Protein AF-A0A3D2RST9-F1 (afdb_monomer)

Structure (mmCIF, N/CA/C/O backbone):
data_AF-A0A3D2RST9-F1
#
_entry.id   AF-A0A3D2RST9-F1
#
loop_
_atom_site.group_PDB
_atom_site.id
_atom_site.type_symbol
_atom_site.label_atom_id
_atom_site.label_alt_id
_atom_site.label_comp_id
_atom_site.label_asym_id
_atom_site.label_entity_id
_atom_site.label_seq_id
_atom_site.pdbx_PDB_ins_code
_atom_site.Cartn_x
_atom_site.Cartn_y
_atom_site.Cartn_z
_atom_site.occupancy
_atom_site.B_iso_or_equiv
_atom_site.auth_seq_id
_atom_site.auth_comp_id
_atom_site.auth_asym_id
_atom_site.auth_atom_id
_atom_site.pdbx_PDB_model_num
ATOM 1 N N . MET A 1 1 ? -31.740 -13.814 23.045 1.00 45.69 1 MET A N 1
ATOM 2 C CA . MET A 1 1 ? -30.991 -13.992 21.781 1.00 45.69 1 MET A CA 1
ATOM 3 C C . MET A 1 1 ? -29.777 -13.081 21.842 1.00 45.69 1 MET A C 1
ATOM 5 O O . MET A 1 1 ? -29.949 -11.914 22.160 1.00 45.69 1 MET A O 1
ATOM 9 N N . LEU A 1 2 ? -28.568 -13.607 21.641 1.00 46.59 2 LEU A N 1
ATOM 10 C CA . LEU A 1 2 ? -27.338 -12.812 21.670 1.00 46.59 2 LEU A CA 1
ATOM 11 C C . LEU A 1 2 ? -27.198 -12.114 20.307 1.00 46.59 2 LEU A C 1
ATOM 13 O O . LEU A 1 2 ? -26.938 -12.774 19.304 1.00 46.59 2 LEU A O 1
ATOM 17 N N . GLN A 1 3 ? -27.454 -10.808 20.240 1.00 49.44 3 GLN A N 1
ATOM 18 C CA . GLN A 1 3 ? -27.312 -10.048 18.999 1.00 49.44 3 GLN A CA 1
ATOM 19 C C . GLN A 1 3 ? -25.817 -9.795 18.770 1.00 49.44 3 GLN A C 1
ATOM 21 O O . GLN A 1 3 ? -25.178 -9.037 19.496 1.00 49.44 3 GLN A O 1
ATOM 26 N N . LYS A 1 4 ? -25.227 -10.493 17.798 1.00 46.84 4 LYS A N 1
ATOM 27 C CA . LYS A 1 4 ? -23.842 -10.272 17.379 1.00 46.84 4 LYS A CA 1
ATOM 28 C C . LYS A 1 4 ? -23.818 -8.970 16.575 1.00 46.84 4 LYS A C 1
ATOM 30 O O . LYS A 1 4 ? -24.339 -8.940 15.465 1.00 46.84 4 LYS A O 1
ATOM 35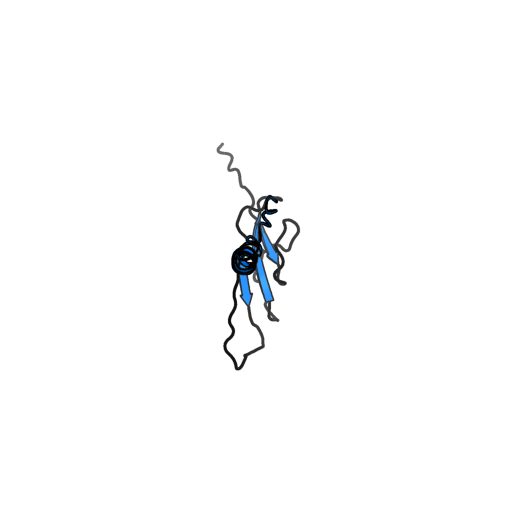 N N . SER A 1 5 ? -23.261 -7.897 17.136 1.00 51.75 5 SER A N 1
ATOM 36 C CA . SER A 1 5 ? -22.966 -6.679 16.372 1.00 51.75 5 SER A CA 1
ATOM 37 C C . SER A 1 5 ? -21.856 -7.011 15.376 1.00 51.75 5 SER A C 1
ATOM 39 O O . SER A 1 5 ? -20.684 -7.054 15.742 1.00 51.75 5 SER A O 1
ATOM 41 N N . SER A 1 6 ? -22.208 -7.356 14.138 1.00 62.25 6 SER A N 1
ATOM 42 C CA . SER A 1 6 ? -21.221 -7.541 13.076 1.00 62.25 6 SER A CA 1
ATOM 43 C C . SER A 1 6 ? -20.867 -6.175 12.505 1.00 62.25 6 SER A C 1
ATOM 45 O O . SER A 1 6 ? -21.552 -5.669 11.616 1.00 62.25 6 SER A O 1
ATOM 47 N N . THR A 1 7 ? -19.812 -5.563 13.030 1.00 79.38 7 THR A N 1
ATOM 48 C CA . THR A 1 7 ? -19.210 -4.397 12.390 1.00 79.38 7 THR A CA 1
ATOM 49 C C . THR A 1 7 ? -18.554 -4.865 11.093 1.00 79.38 7 THR A C 1
ATOM 51 O O . THR A 1 7 ? -17.640 -5.687 11.135 1.00 79.38 7 THR A O 1
ATOM 54 N N . ASN A 1 8 ? -19.058 -4.412 9.942 1.00 87.62 8 ASN A N 1
ATOM 55 C CA . ASN A 1 8 ? -18.436 -4.730 8.660 1.00 87.62 8 ASN A CA 1
ATOM 56 C C . ASN A 1 8 ? -17.150 -3.905 8.516 1.00 87.62 8 ASN A C 1
ATOM 58 O O . ASN A 1 8 ? -17.170 -2.697 8.760 1.00 87.62 8 ASN A O 1
ATOM 62 N N . VAL A 1 9 ? -16.049 -4.575 8.179 1.00 94.00 9 VAL A N 1
ATOM 63 C CA . VAL A 1 9 ? -14.729 -3.965 8.019 1.00 94.00 9 VAL A CA 1
ATOM 64 C C . VAL A 1 9 ? -14.336 -4.072 6.555 1.00 94.00 9 VAL A C 1
ATOM 66 O O . VAL A 1 9 ? -14.146 -5.169 6.033 1.00 94.00 9 VAL A O 1
ATOM 69 N N . ASP A 1 10 ? -14.175 -2.917 5.927 1.00 96.31 10 ASP A N 1
ATOM 70 C CA . ASP A 1 10 ? -13.755 -2.777 4.540 1.00 96.31 10 ASP A CA 1
ATOM 71 C C . ASP A 1 10 ? -12.250 -2.509 4.483 1.00 96.31 10 ASP A C 1
ATOM 73 O O . ASP A 1 10 ? -11.749 -1.641 5.191 1.00 96.31 10 ASP A O 1
ATOM 77 N N . ILE A 1 11 ? -11.511 -3.187 3.604 1.00 97.62 11 ILE A N 1
ATOM 78 C CA . ILE A 1 11 ? -10.128 -2.800 3.291 1.00 97.62 11 ILE A CA 1
ATOM 79 C C . ILE A 1 11 ? -10.162 -1.928 2.037 1.00 97.62 11 ILE A C 1
ATOM 81 O O . ILE A 1 11 ? -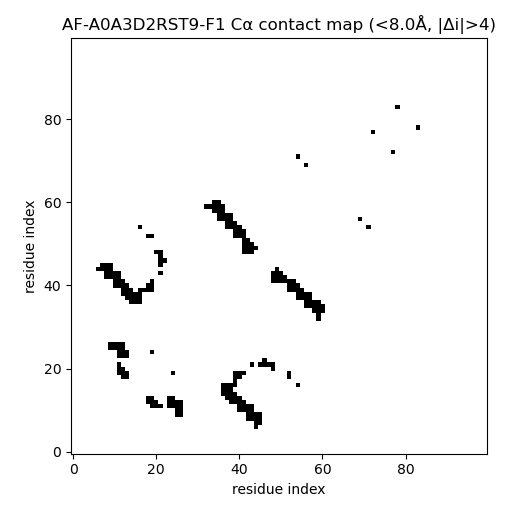10.553 -2.396 0.964 1.00 97.62 11 ILE A O 1
ATOM 85 N N . ARG A 1 12 ? -9.750 -0.664 2.166 1.00 98.06 12 ARG A N 1
ATOM 86 C CA . ARG A 1 12 ? -9.624 0.284 1.050 1.00 98.06 12 ARG A CA 1
ATOM 87 C C . ARG A 1 12 ? -8.163 0.426 0.654 1.00 98.06 12 ARG A C 1
ATOM 89 O O . ARG A 1 12 ? -7.287 0.334 1.515 1.00 98.06 12 ARG A O 1
ATOM 96 N N . PHE A 1 13 ? -7.897 0.654 -0.629 1.00 97.81 13 PHE A N 1
ATOM 97 C CA . PHE A 1 13 ? -6.536 0.803 -1.130 1.00 97.81 13 PHE A CA 1
ATOM 98 C C . PHE A 1 13 ? -6.407 1.782 -2.303 1.00 97.81 13 PHE A C 1
ATOM 100 O O . PHE A 1 13 ? -7.367 2.079 -3.014 1.00 97.81 13 PHE A O 1
ATOM 107 N N . THR A 1 14 ? -5.176 2.223 -2.538 1.00 96.88 14 THR A N 1
ATOM 108 C CA . THR A 1 14 ? -4.735 3.004 -3.701 1.00 96.88 14 THR A CA 1
ATOM 109 C C . THR A 1 14 ? -3.550 2.300 -4.366 1.00 96.88 14 THR A C 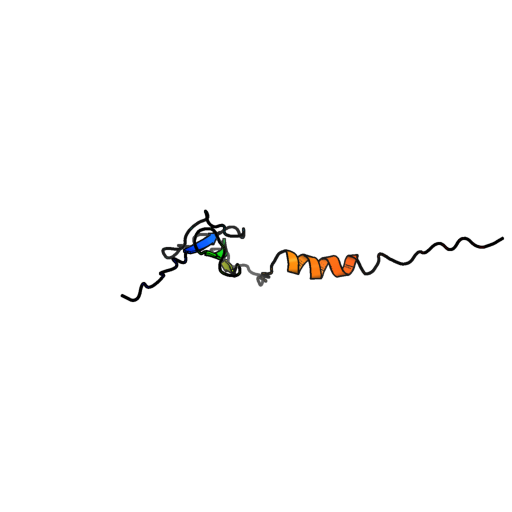1
ATOM 111 O O . THR A 1 14 ? -2.981 1.359 -3.808 1.00 96.88 14 THR A O 1
ATOM 114 N N . LYS A 1 15 ? -3.203 2.703 -5.593 1.00 95.88 15 LYS A N 1
ATOM 115 C CA . LYS A 1 15 ? -2.095 2.114 -6.384 1.00 95.88 15 LYS A CA 1
ATOM 116 C C . LYS A 1 15 ? -1.038 3.137 -6.808 1.00 95.88 15 LYS A C 1
ATOM 118 O O . LYS A 1 15 ? -0.041 2.775 -7.433 1.00 95.88 15 LYS A O 1
ATOM 123 N N . ASP A 1 16 ? -1.288 4.401 -6.495 1.00 93.38 16 ASP A N 1
ATOM 124 C CA . ASP A 1 16 ? -0.492 5.567 -6.867 1.00 93.38 16 ASP A CA 1
ATOM 125 C C . ASP A 1 16 ? 0.251 6.183 -5.669 1.00 93.38 16 ASP A C 1
ATOM 127 O O . ASP A 1 16 ? 0.921 7.200 -5.819 1.00 93.38 16 ASP A O 1
ATOM 131 N N . GLY A 1 17 ? 0.159 5.567 -4.485 1.00 90.88 17 GLY A N 1
ATOM 132 C CA . GLY A 1 17 ? 0.771 6.069 -3.256 1.00 90.88 17 GLY A CA 1
ATOM 133 C C . GLY A 1 17 ? -0.035 7.144 -2.517 1.00 90.88 17 GLY A C 1
ATOM 134 O O . GLY A 1 17 ? 0.427 7.626 -1.482 1.00 90.88 17 GLY A O 1
ATOM 135 N N . SER A 1 18 ? -1.234 7.504 -2.978 1.00 93.06 18 SER A N 1
ATOM 136 C CA . SER A 1 18 ? -2.139 8.379 -2.217 1.00 93.06 18 SER A CA 1
ATOM 137 C C . SER A 1 18 ? -2.773 7.652 -1.022 1.00 93.06 18 SER A C 1
ATOM 139 O O . SER A 1 18 ? -2.770 6.421 -0.959 1.00 93.06 18 SER A O 1
ATOM 141 N N . ASP A 1 19 ? -3.277 8.391 -0.035 1.00 93.88 19 ASP A N 1
ATOM 142 C CA . ASP A 1 19 ? -4.003 7.799 1.094 1.00 93.88 19 ASP A CA 1
ATOM 143 C C . ASP A 1 19 ? -5.333 7.180 0.640 1.00 93.88 19 ASP A C 1
ATOM 145 O O . ASP A 1 19 ? -6.048 7.787 -0.159 1.00 93.88 19 ASP A O 1
ATOM 149 N N . PRO A 1 20 ? -5.702 5.987 1.138 1.00 96.81 20 PRO A N 1
ATOM 150 C CA . PRO A 1 20 ? -7.030 5.446 0.897 1.00 96.81 20 PRO A CA 1
ATOM 151 C C . PRO A 1 20 ? -8.084 6.247 1.668 1.00 96.81 20 PRO A C 1
ATOM 153 O O . PRO A 1 20 ? -7.890 6.588 2.831 1.00 96.81 20 PRO A O 1
ATOM 156 N N . ASP A 1 21 ? -9.239 6.467 1.046 1.00 97.19 21 ASP A N 1
ATOM 157 C CA . ASP A 1 21 ? -10.425 7.016 1.701 1.00 97.19 21 ASP A CA 1
ATOM 158 C C . ASP A 1 21 ? -11.598 6.018 1.671 1.00 97.19 21 ASP A C 1
ATOM 160 O O . ASP A 1 21 ? -11.575 5.001 0.968 1.00 97.19 21 ASP A O 1
ATOM 164 N N . ALA A 1 22 ? -12.656 6.312 2.430 1.00 95.62 22 ALA A N 1
ATOM 165 C CA . ALA A 1 22 ? -13.820 5.434 2.563 1.00 95.62 22 ALA A CA 1
ATOM 166 C C . ALA A 1 22 ? -14.645 5.251 1.271 1.00 95.62 22 ALA A C 1
ATOM 168 O O . ALA A 1 22 ? -15.475 4.347 1.191 1.00 95.62 22 ALA A O 1
ATOM 169 N N . SER A 1 23 ? -14.454 6.104 0.266 1.00 95.44 23 SER A N 1
ATOM 170 C CA . SER A 1 23 ? -15.036 5.986 -1.077 1.00 95.44 23 SER A CA 1
ATOM 171 C C . SER A 1 23 ? -14.085 5.348 -2.099 1.00 95.44 23 SER A C 1
ATOM 173 O O . SER A 1 23 ? -14.510 5.035 -3.211 1.00 95.44 23 SER A O 1
ATOM 175 N N . GLY A 1 24 ? -12.831 5.099 -1.709 1.00 95.31 24 GLY A N 1
ATOM 176 C CA . GLY A 1 24 ? -11.776 4.536 -2.544 1.00 95.31 24 GLY A CA 1
ATOM 177 C C . GLY A 1 24 ? -11.992 3.075 -2.941 1.00 95.31 24 GLY A C 1
ATOM 178 O O . GLY A 1 24 ? -13.006 2.443 -2.625 1.00 95.31 24 GLY A O 1
ATOM 179 N N . LEU A 1 25 ? -11.011 2.507 -3.644 1.00 97.62 25 LEU A N 1
ATOM 180 C CA . LEU A 1 25 ? -11.100 1.135 -4.144 1.00 97.62 25 LEU A CA 1
ATOM 181 C C . LEU A 1 25 ? -11.155 0.138 -2.989 1.00 97.62 25 LEU A C 1
ATOM 183 O O . LEU A 1 25 ? -10.322 0.165 -2.090 1.00 97.62 25 LEU A O 1
ATOM 187 N N . LEU A 1 26 ? -12.119 -0.774 -3.048 1.00 97.38 26 LEU A N 1
ATOM 188 C CA . LEU A 1 26 ? -12.260 -1.857 -2.086 1.00 97.38 26 LEU A CA 1
ATOM 189 C C . LEU A 1 26 ? -11.482 -3.097 -2.513 1.00 97.38 26 LEU A C 1
ATOM 191 O O . LEU A 1 26 ? -11.545 -3.531 -3.669 1.00 97.38 26 LEU A O 1
ATOM 195 N N . TYR A 1 27 ? -10.808 -3.712 -1.551 1.00 96.88 27 TYR A N 1
ATOM 196 C CA . TYR A 1 27 ? -10.155 -4.993 -1.735 1.00 96.88 27 TYR A CA 1
ATOM 197 C C . TYR A 1 27 ? -11.141 -6.148 -1.512 1.00 96.88 27 TYR A C 1
ATOM 199 O O . TYR A 1 27 ? -11.547 -6.424 -0.386 1.00 96.88 27 TYR A O 1
ATOM 207 N N . HIS A 1 28 ? -11.496 -6.850 -2.591 1.00 95.12 28 HIS A N 1
ATOM 208 C CA . HIS A 1 28 ? -12.402 -8.014 -2.548 1.00 95.12 28 HIS A CA 1
ATOM 209 C C . HIS A 1 28 ? -11.840 -9.264 -3.231 1.00 95.12 28 HIS A C 1
ATOM 211 O O . HIS A 1 28 ? -12.407 -10.348 -3.120 1.00 95.12 28 HIS A O 1
ATOM 217 N N . ALA A 1 29 ? -10.770 -9.101 -4.006 1.00 95.88 29 ALA A N 1
ATOM 218 C CA . ALA A 1 29 ? -10.179 -10.145 -4.824 1.00 95.88 29 ALA A CA 1
ATOM 219 C C . ALA A 1 29 ? -8.698 -9.830 -5.083 1.00 95.88 29 ALA A C 1
ATOM 221 O O . ALA A 1 29 ? -8.296 -8.665 -4.988 1.00 95.88 29 ALA A O 1
ATOM 222 N N . PRO A 1 30 ? -7.890 -10.840 -5.449 1.00 96.25 30 PRO A N 1
ATOM 223 C CA . PRO A 1 30 ? -6.498 -10.631 -5.825 1.00 96.25 30 PRO A CA 1
ATOM 224 C C . PRO A 1 30 ? -6.340 -9.598 -6.947 1.00 96.25 30 PRO A C 1
ATOM 226 O O . PRO A 1 30 ? -7.096 -9.586 -7.920 1.00 96.25 30 PRO A O 1
ATOM 229 N N . ILE A 1 31 ? -5.313 -8.758 -6.833 1.00 94.75 31 ILE A N 1
ATOM 230 C CA . ILE A 1 31 ? -5.019 -7.700 -7.801 1.00 94.75 31 ILE A CA 1
ATOM 231 C C . ILE A 1 31 ? -3.917 -8.187 -8.738 1.00 94.75 31 ILE A C 1
ATOM 233 O O . ILE A 1 31 ? -2.805 -8.488 -8.304 1.00 94.75 31 ILE A O 1
ATOM 237 N N . LYS A 1 32 ? -4.209 -8.241 -10.041 1.00 94.19 32 LYS A N 1
ATOM 238 C CA . LYS A 1 32 ? -3.183 -8.500 -11.055 1.00 94.19 32 LYS A CA 1
ATOM 239 C C . LYS A 1 32 ? -2.302 -7.264 -11.211 1.00 94.19 32 LYS A C 1
ATOM 241 O O . LYS A 1 32 ? -2.799 -6.188 -11.544 1.00 94.19 32 LYS A O 1
ATOM 246 N N . LEU A 1 33 ? -0.999 -7.448 -11.032 1.00 92.00 33 LEU A N 1
ATOM 247 C CA . LEU A 1 33 ? -0.011 -6.393 -11.195 1.00 92.00 33 LEU A CA 1
ATOM 248 C C . LEU A 1 33 ? 0.665 -6.471 -12.561 1.00 92.00 33 LEU A C 1
ATOM 250 O O . LEU A 1 33 ? 1.250 -7.496 -12.905 1.00 92.00 33 LEU A O 1
ATOM 254 N N . VAL A 1 34 ? 0.536 -5.401 -13.344 1.00 92.25 34 VAL A N 1
ATOM 255 C CA . VAL A 1 34 ? 1.080 -5.310 -14.711 1.00 92.25 34 VAL A CA 1
ATOM 256 C C . VAL A 1 34 ? 2.218 -4.297 -14.831 1.00 92.25 34 VAL A C 1
ATOM 258 O O . VAL A 1 34 ? 3.090 -4.489 -15.667 1.00 92.25 34 VAL A O 1
ATOM 261 N N . ASP A 1 35 ? 2.267 -3.309 -13.934 1.00 91.25 35 ASP A N 1
ATOM 262 C CA . ASP A 1 35 ? 3.274 -2.249 -13.894 1.00 91.25 35 ASP A CA 1
ATOM 263 C C . ASP A 1 35 ? 3.742 -2.003 -12.454 1.00 91.25 35 ASP A C 1
ATOM 265 O O . ASP A 1 35 ? 3.085 -2.410 -11.491 1.00 91.25 35 ASP A O 1
ATOM 269 N N . THR A 1 36 ? 4.882 -1.322 -12.298 1.00 91.25 36 THR A N 1
ATOM 270 C CA . THR A 1 36 ? 5.355 -0.850 -10.989 1.00 91.25 36 THR A CA 1
ATOM 271 C C . THR A 1 36 ? 4.287 0.014 -10.323 1.00 91.25 36 THR A C 1
ATOM 273 O O . THR A 1 36 ? 3.735 0.913 -10.951 1.00 91.25 36 THR A O 1
ATOM 276 N N . SER A 1 37 ? 3.985 -0.254 -9.056 1.00 92.69 37 SER A N 1
ATOM 277 C CA . SER A 1 37 ? 2.914 0.423 -8.315 1.00 92.69 37 SER A CA 1
ATOM 278 C C . SER A 1 37 ? 3.280 0.578 -6.842 1.00 92.69 37 SER A C 1
ATOM 280 O O . SER A 1 37 ? 3.987 -0.264 -6.279 1.00 92.69 37 SER A O 1
ATOM 282 N N . ILE A 1 38 ? 2.763 1.637 -6.220 1.00 92.44 38 ILE A N 1
ATOM 283 C CA . ILE A 1 38 ? 2.861 1.869 -4.777 1.00 92.44 38 ILE A CA 1
ATOM 284 C C . ILE A 1 38 ? 1.463 1.689 -4.206 1.00 92.44 38 ILE A C 1
ATOM 286 O O . ILE A 1 38 ? 0.566 2.491 -4.461 1.00 92.44 38 ILE A O 1
ATOM 290 N N . PHE A 1 39 ? 1.273 0.620 -3.447 1.00 95.25 39 PHE A N 1
ATOM 291 C CA . PHE A 1 39 ? 0.015 0.362 -2.772 1.00 95.25 39 PHE A CA 1
ATOM 292 C C . PHE A 1 39 ? 0.009 1.021 -1.414 1.00 95.25 39 PHE A C 1
ATOM 294 O O . PHE A 1 39 ? 0.965 0.871 -0.655 1.00 95.25 39 PHE A O 1
ATOM 301 N N . ARG A 1 40 ? -1.104 1.669 -1.083 1.00 95.62 40 ARG A N 1
ATOM 302 C CA . ARG A 1 40 ? -1.426 2.035 0.294 1.00 95.62 40 ARG A CA 1
ATOM 303 C C . ARG A 1 40 ? -2.791 1.489 0.653 1.00 95.62 40 ARG A C 1
ATOM 305 O O . ARG A 1 40 ? -3.669 1.460 -0.203 1.00 95.62 40 ARG A O 1
ATOM 312 N N . ALA A 1 41 ? -2.955 1.012 1.882 1.00 97.31 41 ALA A N 1
ATOM 313 C CA . ALA A 1 41 ? -4.199 0.394 2.328 1.00 97.31 41 ALA A CA 1
ATOM 314 C C . ALA A 1 41 ? -4.502 0.685 3.800 1.00 97.31 41 ALA A C 1
ATOM 316 O O . ALA A 1 41 ? -3.587 0.818 4.611 1.00 97.31 41 ALA A O 1
ATOM 317 N N . ALA A 1 42 ? -5.790 0.748 4.135 1.00 97.69 42 ALA A N 1
ATOM 318 C CA . ALA A 1 42 ? -6.282 0.849 5.506 1.00 97.69 42 ALA A CA 1
ATOM 319 C C . ALA A 1 42 ? -7.645 0.158 5.651 1.00 97.69 42 ALA A C 1
ATOM 321 O O . ALA A 1 42 ? -8.389 -0.004 4.678 1.00 97.69 42 ALA A O 1
ATOM 322 N N . ALA A 1 43 ? -7.961 -0.258 6.875 1.00 97.62 43 ALA A N 1
ATOM 323 C CA . ALA A 1 43 ? -9.267 -0.774 7.247 1.00 97.62 43 ALA A CA 1
ATOM 324 C C . ALA A 1 43 ? -10.231 0.378 7.561 1.00 97.62 43 ALA A C 1
ATOM 326 O O . ALA A 1 43 ? -9.841 1.369 8.179 1.00 97.62 43 ALA A O 1
ATOM 327 N N . PHE A 1 44 ? -11.494 0.220 7.181 1.00 96.62 44 PHE A N 1
ATOM 328 C CA . PHE A 1 44 ? -12.573 1.175 7.394 1.00 96.62 44 PHE A CA 1
ATOM 329 C C . PHE A 1 44 ? -13.784 0.490 8.021 1.00 96.62 44 PHE A C 1
ATOM 331 O O . PHE A 1 44 ? -14.151 -0.623 7.646 1.00 96.62 44 PHE A O 1
ATOM 338 N N . ILE A 1 45 ? -14.432 1.188 8.949 1.00 95.25 45 ILE A N 1
ATOM 339 C CA . ILE A 1 45 ? -15.746 0.838 9.487 1.00 95.25 45 ILE A CA 1
ATOM 340 C C . ILE A 1 45 ? -16.711 1.931 9.026 1.00 95.25 45 ILE A C 1
ATOM 342 O O . ILE A 1 45 ? -16.694 3.061 9.516 1.00 95.25 45 ILE A O 1
ATOM 346 N N . GLY A 1 46 ? -17.535 1.621 8.024 1.00 91.81 46 GLY A N 1
ATOM 347 C CA . GLY A 1 46 ? -18.364 2.629 7.364 1.00 91.81 46 GLY A CA 1
ATOM 348 C C . GLY A 1 46 ? -17.505 3.701 6.685 1.00 91.81 46 GLY A C 1
ATOM 349 O O . GLY A 1 46 ? -16.841 3.420 5.693 1.00 91.81 46 GLY A O 1
ATOM 350 N N . LYS A 1 47 ? -17.538 4.936 7.202 1.00 94.00 47 LYS A N 1
ATOM 351 C CA . LYS A 1 47 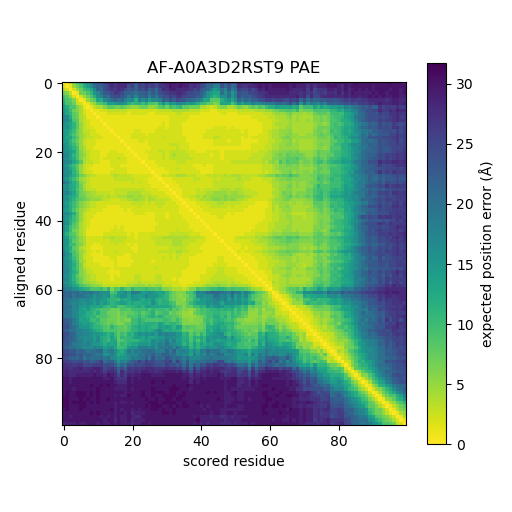? -16.735 6.063 6.686 1.00 94.00 47 LYS A CA 1
ATOM 352 C C . LYS A 1 47 ? -15.488 6.370 7.519 1.00 94.00 47 LYS A C 1
ATOM 354 O O . LYS A 1 47 ? -14.722 7.252 7.145 1.00 94.00 47 LYS A O 1
ATOM 359 N N . GLU A 1 48 ? -15.302 5.677 8.637 1.00 94.81 48 GLU A N 1
ATOM 360 C CA . GLU A 1 48 ? -14.221 5.936 9.584 1.00 94.81 48 GLU A CA 1
ATOM 361 C C . GLU A 1 48 ? -13.045 4.994 9.330 1.00 94.81 48 GLU A C 1
ATOM 363 O O . GLU A 1 48 ? -13.232 3.785 9.174 1.00 94.81 48 GLU A O 1
ATOM 368 N N . GLN A 1 49 ? -11.833 5.547 9.289 1.00 96.56 49 GLN A N 1
ATOM 369 C CA . GLN A 1 49 ? -10.607 4.765 9.188 1.00 96.56 49 GLN A CA 1
ATOM 370 C C . GLN A 1 49 ? -10.315 4.095 10.539 1.00 96.56 49 GLN A C 1
ATOM 372 O O . GLN A 1 49 ? -10.132 4.764 11.550 1.00 96.56 49 GLN A O 1
ATOM 377 N N . ALA A 1 50 ? -10.251 2.765 10.543 1.00 96.50 50 ALA A N 1
ATOM 378 C CA . ALA A 1 50 ? -10.119 1.932 11.739 1.00 96.50 50 ALA A CA 1
ATOM 379 C C . ALA A 1 50 ? -8.703 1.356 11.941 1.00 96.50 50 ALA A C 1
ATOM 381 O O . ALA A 1 50 ? -8.454 0.658 12.923 1.00 96.50 50 ALA A O 1
ATOM 382 N N . SER A 1 51 ? -7.771 1.614 11.018 1.00 96.0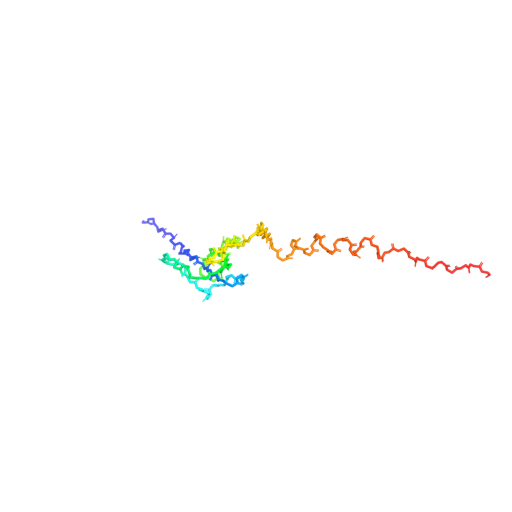0 51 SER A N 1
ATOM 383 C CA . SER A 1 51 ? -6.366 1.204 11.134 1.00 96.00 51 SER A CA 1
ATOM 384 C C . SER A 1 51 ? -5.414 2.296 10.646 1.00 96.00 51 SER A C 1
ATOM 386 O O . SER A 1 51 ? -5.818 3.139 9.850 1.00 96.00 51 SER A O 1
ATOM 388 N N . PRO A 1 52 ? -4.122 2.251 11.012 1.00 94.44 52 PRO A N 1
ATOM 389 C CA . PRO A 1 52 ? -3.092 3.001 10.297 1.00 94.44 52 PRO A CA 1
ATOM 390 C C . PRO A 1 52 ? -3.072 2.653 8.801 1.00 94.44 52 PRO A C 1
ATOM 392 O O . PRO A 1 52 ? -3.497 1.561 8.405 1.00 94.44 52 PRO A O 1
ATOM 395 N N . VAL A 1 53 ? -2.544 3.567 7.984 1.00 94.19 53 VAL A N 1
ATOM 396 C CA . VAL A 1 53 ? -2.274 3.303 6.566 1.00 94.19 53 VAL A CA 1
ATOM 397 C C . VAL A 1 53 ? -0.956 2.545 6.440 1.00 94.19 53 VAL A C 1
ATOM 399 O O . VAL A 1 53 ? 0.078 3.005 6.922 1.00 94.19 53 VAL A O 1
ATOM 402 N N . VAL A 1 54 ? -0.980 1.401 5.761 1.00 93.69 54 VAL A N 1
ATOM 403 C CA . VAL A 1 54 ? 0.220 0.620 5.421 1.00 93.69 54 VAL A CA 1
ATOM 404 C C . VAL A 1 54 ? 0.600 0.831 3.959 1.00 93.69 54 VAL A C 1
ATOM 406 O O . VAL A 1 54 ? -0.272 1.093 3.133 1.00 93.69 54 VAL A O 1
ATOM 409 N N . SER A 1 55 ? 1.889 0.714 3.634 1.00 92.50 55 SER A N 1
ATOM 410 C CA . SER A 1 55 ? 2.435 0.958 2.291 1.00 92.50 55 SER A CA 1
ATOM 411 C C . SER A 1 55 ? 3.262 -0.230 1.793 1.00 92.50 55 SER A C 1
ATOM 413 O O . SER A 1 55 ? 3.979 -0.857 2.574 1.00 92.50 55 SER A O 1
ATOM 415 N N . ALA A 1 56 ? 3.175 -0.532 0.496 1.00 91.25 56 ALA A N 1
ATOM 416 C CA . ALA A 1 56 ? 3.968 -1.560 -0.172 1.00 91.25 56 ALA A CA 1
ATOM 417 C C . ALA A 1 56 ? 4.320 -1.151 -1.611 1.00 91.25 56 ALA A C 1
ATOM 419 O O . ALA A 1 56 ? 3.443 -0.865 -2.427 1.00 91.25 56 ALA A O 1
ATOM 420 N N . THR A 1 57 ? 5.611 -1.186 -1.945 1.00 89.88 57 THR A N 1
ATOM 421 C CA . THR A 1 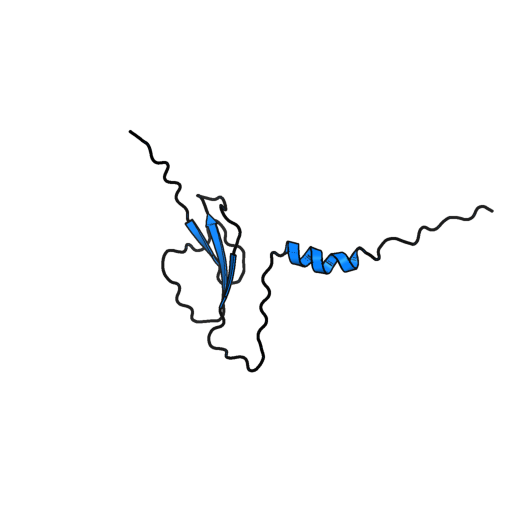57 ? 6.111 -0.899 -3.297 1.00 89.88 57 THR A CA 1
ATOM 422 C C . THR A 1 57 ? 6.360 -2.197 -4.051 1.00 89.88 57 THR A C 1
ATOM 424 O O . THR A 1 57 ? 7.119 -3.052 -3.595 1.00 89.88 57 THR A O 1
ATOM 427 N N . TYR A 1 58 ? 5.785 -2.319 -5.243 1.00 90.25 58 TYR A N 1
ATOM 428 C CA . TYR A 1 58 ? 6.002 -3.455 -6.132 1.00 90.25 58 TYR A CA 1
ATOM 429 C C . TYR A 1 58 ? 6.652 -2.984 -7.425 1.00 90.25 58 TYR A C 1
ATOM 431 O O . TYR A 1 58 ? 6.099 -2.143 -8.131 1.00 90.25 58 TYR A O 1
ATOM 439 N N . LEU A 1 59 ? 7.811 -3.551 -7.754 1.00 88.69 59 LEU A N 1
ATOM 440 C CA . LEU A 1 59 ? 8.530 -3.270 -8.995 1.00 88.69 59 LEU A CA 1
ATOM 441 C C . LEU A 1 59 ? 8.232 -4.377 -10.012 1.00 88.69 59 LEU A C 1
ATOM 443 O O . LEU A 1 59 ? 8.539 -5.542 -9.763 1.00 88.69 59 LEU A O 1
ATOM 447 N N . VAL A 1 60 ? 7.647 -4.022 -11.158 1.00 89.75 60 VAL A N 1
ATOM 448 C CA . VAL A 1 60 ? 7.284 -4.974 -12.223 1.00 89.75 60 VAL A CA 1
ATOM 449 C C . VAL A 1 60 ? 7.972 -4.578 -13.528 1.00 89.75 60 VAL A C 1
ATOM 451 O O . VAL A 1 60 ? 8.124 -3.399 -13.844 1.00 89.75 60 VAL A O 1
ATOM 454 N N . GLY A 1 61 ? 8.433 -5.571 -14.289 1.00 83.25 61 GLY A N 1
ATOM 455 C CA . GLY A 1 61 ? 9.033 -5.394 -15.617 1.00 83.25 61 GLY A CA 1
ATOM 456 C C . GLY A 1 61 ? 10.482 -4.892 -15.617 1.00 83.25 61 GLY A C 1
ATOM 457 O O . GLY A 1 61 ? 11.309 -5.433 -16.349 1.00 83.25 61 GLY A O 1
ATOM 458 N N . ARG A 1 62 ? 10.833 -3.900 -14.789 1.00 71.62 62 ARG A N 1
ATOM 459 C CA . ARG A 1 62 ? 12.211 -3.379 -14.723 1.00 71.62 62 ARG A CA 1
ATOM 460 C C . ARG A 1 62 ? 13.077 -4.204 -13.774 1.00 71.62 62 ARG A C 1
ATOM 462 O O . ARG A 1 62 ? 12.756 -4.349 -12.600 1.00 71.62 62 ARG A O 1
ATOM 469 N N . ARG A 1 63 ? 14.222 -4.674 -14.277 1.00 76.56 63 ARG A N 1
ATOM 470 C CA . ARG A 1 63 ? 15.341 -5.189 -13.473 1.00 76.56 63 ARG A CA 1
ATOM 471 C C . ARG A 1 63 ? 16.447 -4.132 -13.466 1.00 76.56 63 ARG A C 1
ATOM 473 O O . ARG A 1 63 ? 17.220 -4.087 -14.422 1.00 76.56 63 ARG A O 1
ATOM 480 N N . PRO A 1 64 ? 16.478 -3.223 -12.481 1.00 75.75 64 PRO A N 1
ATOM 481 C CA . PRO A 1 64 ? 17.514 -2.202 -12.433 1.00 75.75 64 PRO A CA 1
ATOM 482 C C . PRO A 1 64 ? 18.888 -2.858 -12.251 1.00 75.75 64 PRO A C 1
ATOM 484 O O . PRO A 1 64 ? 19.032 -3.824 -11.507 1.00 75.75 64 PRO A O 1
ATOM 487 N N . SER A 1 65 ? 19.901 -2.334 -12.944 1.00 86.06 65 SER A N 1
ATOM 488 C CA . SER A 1 65 ? 21.299 -2.770 -12.811 1.00 86.06 65 SER A CA 1
ATOM 489 C C . SER A 1 65 ? 21.977 -2.232 -11.546 1.00 86.06 65 SER A C 1
ATOM 491 O O . SER A 1 65 ? 23.115 -2.590 -11.257 1.00 86.06 65 SER A O 1
ATOM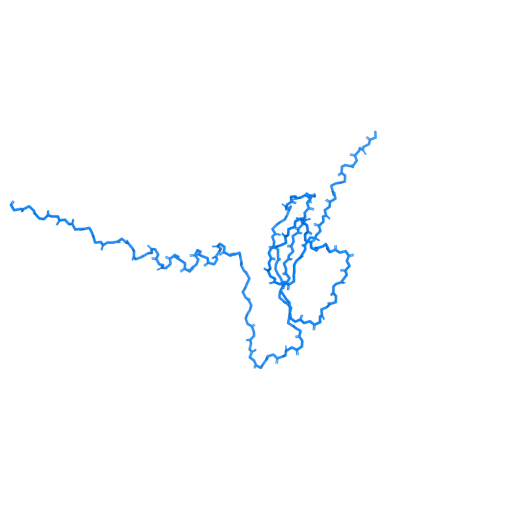 493 N N . LEU A 1 66 ? 21.289 -1.354 -10.815 1.00 85.94 66 LEU A N 1
ATOM 494 C CA . LEU A 1 66 ? 21.720 -0.763 -9.555 1.00 85.94 66 LEU A CA 1
ATOM 495 C C . LEU A 1 66 ? 20.774 -1.204 -8.427 1.00 85.94 66 LEU A C 1
ATOM 497 O O . LEU A 1 66 ? 19.594 -1.459 -8.695 1.00 85.94 66 LEU A O 1
ATOM 501 N N . PRO A 1 67 ? 21.256 -1.264 -7.171 1.00 82.62 67 PRO A N 1
ATOM 502 C CA . PRO A 1 67 ? 20.401 -1.511 -6.018 1.00 82.62 67 PRO A CA 1
ATOM 503 C C . PRO A 1 67 ? 19.259 -0.492 -5.937 1.00 82.62 67 PRO A C 1
ATOM 505 O O . PRO A 1 67 ? 19.462 0.697 -6.180 1.00 82.62 67 PRO A O 1
ATOM 508 N N . VAL A 1 68 ? 18.069 -0.956 -5.554 1.00 80.94 68 VAL A N 1
ATOM 509 C CA . VAL A 1 68 ? 16.929 -0.080 -5.260 1.00 80.94 68 VAL A CA 1
ATOM 510 C C . VAL A 1 68 ? 16.779 0.045 -3.754 1.00 80.94 68 VAL A C 1
ATOM 512 O O . VAL A 1 68 ? 16.637 -0.960 -3.060 1.00 80.94 68 VAL A O 1
ATOM 515 N N . LEU A 1 69 ? 16.767 1.284 -3.267 1.00 80.44 69 LEU A N 1
ATOM 516 C CA . LEU A 1 69 ? 16.381 1.624 -1.904 1.00 80.44 69 LEU A CA 1
ATOM 517 C C . LEU A 1 69 ? 14.957 2.193 -1.925 1.00 80.44 69 LEU A C 1
ATOM 519 O O . LEU A 1 69 ? 14.672 3.109 -2.693 1.00 80.44 69 LEU A O 1
ATOM 523 N N . SER A 1 70 ? 14.070 1.658 -1.085 1.00 73.62 70 SER A N 1
ATOM 524 C CA . SER A 1 70 ? 12.720 2.191 -0.881 1.00 73.62 70 SER A CA 1
ATOM 525 C C . SER A 1 70 ? 12.559 2.571 0.585 1.00 73.62 70 SER A C 1
ATOM 527 O O . SER A 1 70 ? 12.798 1.752 1.468 1.00 73.62 70 SER A O 1
ATOM 529 N N . ILE A 1 71 ? 12.182 3.824 0.828 1.00 74.44 71 ILE A N 1
ATOM 530 C CA . ILE A 1 71 ? 11.900 4.367 2.157 1.00 74.44 71 ILE A CA 1
ATOM 531 C C . ILE A 1 71 ? 10.405 4.683 2.192 1.00 74.44 71 ILE A C 1
ATOM 533 O O . ILE A 1 71 ? 9.897 5.329 1.278 1.00 74.44 71 ILE A O 1
ATOM 537 N N . SER A 1 72 ? 9.706 4.214 3.226 1.00 68.69 72 SER A N 1
ATOM 538 C CA . SER A 1 72 ? 8.282 4.478 3.438 1.00 68.69 72 SER A CA 1
ATOM 539 C C . SER A 1 72 ? 8.078 4.994 4.858 1.00 68.69 72 SER A C 1
ATOM 541 O O . SER A 1 72 ? 8.378 4.281 5.810 1.00 68.69 72 SER A O 1
ATOM 543 N N . MET A 1 73 ? 7.559 6.211 4.992 1.00 69.50 73 MET A N 1
ATOM 544 C CA . MET A 1 73 ? 7.200 6.847 6.266 1.00 69.50 73 MET A CA 1
ATOM 545 C C . MET A 1 73 ? 5.992 7.766 6.061 1.00 69.50 73 MET A C 1
ATOM 547 O O . MET A 1 73 ? 5.654 8.074 4.912 1.00 69.50 73 MET A O 1
ATOM 551 N N . ALA A 1 74 ? 5.338 8.192 7.143 1.00 66.56 74 ALA A N 1
ATOM 552 C CA . ALA A 1 74 ? 4.304 9.215 7.039 1.00 66.56 74 ALA A CA 1
ATOM 553 C C . ALA A 1 74 ? 4.930 10.557 6.598 1.00 66.56 74 ALA A C 1
ATOM 555 O O . ALA A 1 74 ? 6.086 10.824 6.936 1.00 66.56 74 ALA A O 1
ATOM 556 N N . PRO A 1 75 ? 4.202 11.421 5.861 1.00 62.38 75 PRO A N 1
ATOM 557 C CA . PRO A 1 75 ? 4.711 12.740 5.476 1.00 62.38 75 PRO A CA 1
ATOM 558 C C . PRO A 1 75 ? 5.200 13.574 6.669 1.00 62.38 75 PRO A C 1
ATOM 560 O O . PRO A 1 75 ? 6.213 14.259 6.555 1.00 62.38 75 PRO A O 1
ATOM 563 N N . ASP A 1 76 ? 4.526 13.474 7.817 1.00 65.19 76 ASP A N 1
ATOM 564 C CA . ASP A 1 76 ? 4.890 14.209 9.034 1.00 65.19 76 ASP A CA 1
ATOM 565 C C . ASP A 1 76 ? 6.247 13.764 9.611 1.00 65.19 76 ASP A C 1
ATOM 567 O O . ASP A 1 76 ? 7.048 14.605 10.018 1.00 65.19 76 ASP A O 1
ATOM 571 N N . ASP A 1 77 ? 6.565 12.464 9.549 1.00 67.88 77 ASP A N 1
ATOM 572 C CA . ASP A 1 77 ? 7.860 11.923 9.996 1.00 67.88 77 ASP A C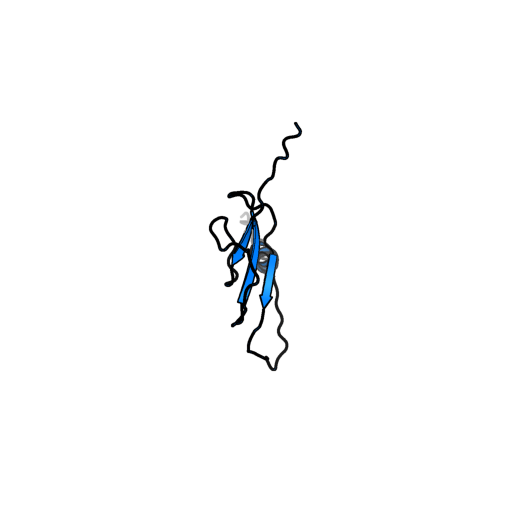A 1
ATOM 573 C C . ASP A 1 77 ? 9.020 12.444 9.129 1.00 67.88 77 ASP A C 1
ATOM 575 O O . ASP A 1 77 ? 10.143 12.639 9.601 1.00 67.88 77 ASP A O 1
ATOM 579 N N . PHE A 1 78 ? 8.756 12.698 7.843 1.00 67.62 78 PHE A N 1
ATOM 580 C CA . PHE A 1 78 ? 9.757 13.251 6.934 1.00 67.62 78 PHE A CA 1
ATOM 581 C C . PHE A 1 78 ? 10.109 14.694 7.303 1.00 67.62 78 PHE A C 1
ATOM 583 O O . PHE A 1 78 ? 11.283 15.075 7.251 1.00 67.62 78 PHE A O 1
ATOM 590 N N . LEU A 1 79 ? 9.105 15.490 7.677 1.00 61.97 79 LEU A N 1
ATOM 591 C CA . LEU A 1 79 ? 9.277 16.892 8.045 1.00 61.97 79 LEU A CA 1
ATOM 592 C C . LEU A 1 79 ? 10.052 17.045 9.353 1.00 61.97 79 LEU A C 1
ATOM 594 O O . LEU A 1 79 ? 10.909 17.920 9.419 1.00 61.97 79 LEU A O 1
ATOM 598 N N . ASP A 1 80 ? 9.837 16.185 10.348 1.00 64.50 80 ASP A N 1
ATOM 599 C CA . ASP A 1 80 ? 10.600 16.240 11.601 1.00 64.50 80 ASP A CA 1
ATOM 600 C C . ASP A 1 80 ? 12.102 16.010 11.358 1.00 64.50 80 ASP A C 1
ATOM 602 O O . ASP A 1 80 ? 12.943 16.812 11.765 1.00 64.50 80 ASP A O 1
ATOM 606 N N . VAL A 1 81 ? 12.460 14.986 10.578 1.00 59.91 81 VAL A N 1
ATOM 607 C CA . VAL A 1 81 ? 13.868 14.669 10.278 1.00 59.91 81 VAL A CA 1
ATOM 608 C C . VAL A 1 81 ? 14.547 15.758 9.433 1.00 59.91 81 VAL A C 1
ATOM 610 O O . VAL A 1 81 ? 15.726 16.054 9.646 1.00 59.91 81 VAL A O 1
ATOM 613 N N . HIS A 1 82 ? 13.828 16.377 8.489 1.00 56.19 82 HIS A N 1
ATOM 614 C CA . HIS A 1 82 ? 14.421 17.312 7.520 1.00 56.19 82 HIS A CA 1
ATOM 615 C C . HIS A 1 82 ? 14.279 18.797 7.891 1.00 56.19 82 HIS A C 1
ATOM 617 O O . HIS A 1 82 ? 15.121 19.599 7.484 1.00 56.19 82 HIS A O 1
ATOM 623 N N . LEU A 1 83 ? 13.271 19.192 8.676 1.00 57.78 83 LEU A N 1
ATOM 624 C CA . LEU A 1 83 ? 13.097 20.577 9.136 1.00 57.78 83 LEU A CA 1
ATOM 625 C C . LEU A 1 83 ? 13.755 20.846 10.493 1.00 57.78 83 LEU A C 1
ATOM 627 O O . LEU A 1 83 ? 14.134 21.992 10.740 1.00 57.78 83 LEU A O 1
ATOM 631 N N . SER A 1 84 ? 13.994 19.830 11.331 1.00 53.22 84 SER A N 1
ATOM 632 C CA . SER A 1 84 ? 14.716 19.998 12.608 1.00 53.22 84 SER A CA 1
ATOM 633 C C . SER A 1 84 ? 16.132 20.557 12.440 1.00 53.22 84 SER A C 1
ATOM 635 O O . SER A 1 84 ? 16.644 21.240 13.327 1.00 53.22 84 SER A O 1
ATOM 637 N N . GLN A 1 85 ? 16.762 20.343 11.281 1.00 51.66 85 GLN A N 1
ATOM 638 C CA . GLN A 1 85 ? 18.071 20.927 10.968 1.00 51.66 85 GLN A CA 1
ATOM 639 C C . GLN A 1 85 ? 17.997 22.395 10.515 1.00 51.66 85 GLN A C 1
ATOM 641 O O . GLN A 1 85 ? 19.017 23.077 10.521 1.00 51.66 85 GLN A O 1
ATOM 646 N N . SER A 1 86 ? 16.812 22.906 10.157 1.00 50.75 86 SER A N 1
ATOM 647 C CA . SER A 1 86 ? 16.619 24.304 9.732 1.00 50.75 86 SER A CA 1
ATOM 648 C C . SER A 1 86 ? 16.122 25.226 10.856 1.00 50.75 86 SER A C 1
ATOM 650 O O . SER A 1 86 ? 16.297 26.437 10.762 1.00 50.75 86 SER A O 1
ATOM 652 N N . VAL A 1 87 ? 15.550 24.692 11.944 1.00 52.56 87 VAL A N 1
ATOM 653 C CA . VAL A 1 87 ? 15.148 25.498 13.122 1.00 52.56 87 VAL A CA 1
ATOM 654 C C . VAL A 1 87 ? 16.213 25.581 14.221 1.00 52.56 87 VAL A C 1
ATOM 656 O O . VAL A 1 87 ? 16.135 26.458 15.079 1.00 52.56 87 VAL A O 1
ATOM 659 N N . ALA A 1 88 ? 17.269 24.764 14.162 1.00 44.62 88 ALA A N 1
ATOM 660 C CA . ALA A 1 88 ? 18.396 24.822 15.100 1.00 44.62 88 ALA A CA 1
ATOM 661 C C . ALA A 1 88 ? 19.476 25.869 14.735 1.00 44.62 88 ALA A C 1
ATOM 663 O O . ALA A 1 88 ? 20.582 25.843 15.272 1.00 44.62 88 ALA A O 1
ATOM 664 N N . THR A 1 89 ? 19.190 26.812 13.831 1.00 50.75 89 THR A N 1
ATOM 665 C CA . THR A 1 89 ? 20.055 27.984 13.576 1.00 50.75 89 THR A CA 1
ATOM 666 C C . THR A 1 89 ? 19.210 29.204 13.196 1.00 50.75 89 THR A C 1
ATOM 668 O O . THR A 1 89 ? 19.399 29.825 12.158 1.00 50.75 89 THR A O 1
A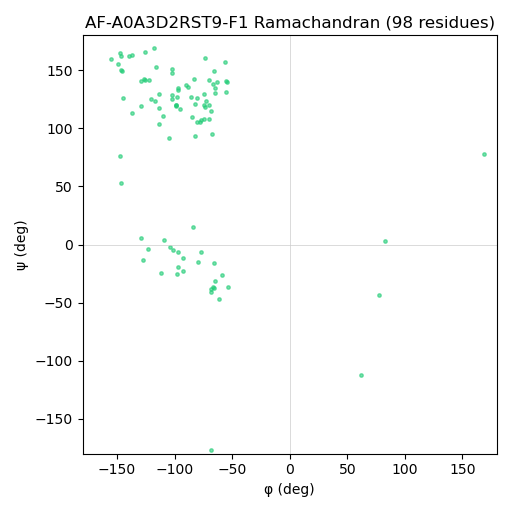TOM 671 N N . GLY A 1 90 ? 18.217 29.524 14.030 1.00 46.44 90 GLY A N 1
ATOM 672 C CA . GLY A 1 90 ? 17.307 30.659 13.820 1.00 46.44 90 GLY A CA 1
ATOM 673 C C . GLY A 1 90 ? 17.154 31.600 15.014 1.00 46.44 90 GLY A C 1
ATOM 674 O O . GLY A 1 90 ? 16.337 32.512 14.965 1.00 46.44 90 GLY A O 1
ATOM 675 N N . GLN A 1 91 ? 17.917 31.409 16.090 1.00 46.41 91 GLN A N 1
ATOM 676 C CA . GLN A 1 91 ? 17.991 32.369 17.188 1.00 46.41 91 GLN A CA 1
ATOM 677 C C . GLN A 1 91 ? 19.447 32.516 17.595 1.00 46.41 91 GLN A C 1
ATOM 679 O O . GLN A 1 91 ? 20.020 31.537 18.053 1.00 46.41 91 GLN A O 1
ATOM 684 N N . GLN A 1 92 ? 20.020 33.702 17.361 1.00 42.09 92 GLN A N 1
ATOM 685 C CA . GLN A 1 92 ? 21.052 34.395 18.155 1.00 42.09 92 GLN A CA 1
ATOM 686 C C . GLN A 1 92 ? 21.582 35.587 17.338 1.00 42.09 92 GLN A C 1
ATOM 688 O O . GLN A 1 92 ? 22.654 35.519 16.757 1.00 42.09 92 GLN A O 1
ATOM 693 N N . PHE A 1 93 ? 20.821 36.684 17.299 1.00 37.94 93 PHE A N 1
ATOM 694 C CA . PHE A 1 93 ? 21.366 38.045 17.212 1.00 37.94 93 PHE A CA 1
ATOM 695 C C . PHE A 1 93 ? 20.408 38.967 17.968 1.00 37.94 93 PHE A C 1
ATOM 697 O O . PHE A 1 93 ? 19.578 39.660 17.385 1.00 37.94 93 PHE A O 1
ATOM 704 N N . GLN A 1 94 ? 20.474 38.927 19.299 1.00 39.06 94 GLN A N 1
ATOM 705 C CA . GLN A 1 94 ? 19.822 39.937 20.121 1.00 39.06 94 GLN A CA 1
ATOM 706 C C . GLN A 1 94 ? 20.700 41.192 20.108 1.00 39.06 94 GLN A C 1
ATOM 708 O O . GLN A 1 94 ? 21.770 41.222 20.711 1.00 39.06 94 GLN A O 1
ATOM 713 N N . TYR A 1 95 ? 20.270 42.213 19.371 1.00 35.12 95 TYR A N 1
ATOM 714 C CA . TYR A 1 95 ? 20.895 43.533 19.381 1.00 35.12 95 TYR A CA 1
ATOM 715 C C . TYR A 1 95 ? 20.602 44.205 20.734 1.00 35.12 95 TYR A C 1
ATOM 717 O O . TYR A 1 95 ? 19.459 44.575 21.001 1.00 35.12 95 TYR A O 1
ATOM 725 N N . LEU A 1 96 ? 21.607 44.336 21.607 1.00 49.84 96 LEU A N 1
ATOM 726 C CA . LEU A 1 96 ? 21.528 45.221 22.775 1.00 49.84 96 LEU A CA 1
ATOM 727 C C . LEU A 1 96 ? 21.867 46.656 22.333 1.00 49.84 96 LEU A C 1
ATOM 729 O O . LEU A 1 96 ? 22.986 46.876 21.865 1.00 49.84 96 LEU A O 1
ATOM 733 N N . PRO A 1 97 ? 20.978 47.653 22.495 1.00 44.69 97 PRO A N 1
ATOM 734 C CA . PRO A 1 97 ? 21.382 49.045 22.359 1.00 44.69 97 PRO A CA 1
ATOM 735 C C . PRO A 1 97 ? 22.269 49.438 23.550 1.00 44.69 97 PRO A C 1
ATOM 737 O O . PRO A 1 97 ? 21.859 49.345 24.707 1.00 44.69 97 PRO A O 1
ATOM 740 N N . GLY A 1 98 ? 23.503 49.851 23.253 1.00 45.75 98 GLY A N 1
ATOM 741 C CA . GLY A 1 98 ? 24.442 50.392 24.231 1.00 45.75 98 GLY A CA 1
ATOM 742 C C . GLY A 1 98 ? 23.934 51.707 24.819 1.00 45.75 98 GLY A C 1
ATOM 743 O O . GLY A 1 98 ? 23.461 52.582 24.097 1.00 45.75 98 GLY A O 1
ATOM 744 N N . THR A 1 99 ? 24.029 51.835 26.137 1.00 47.62 99 THR A N 1
ATOM 745 C CA . THR A 1 99 ? 23.802 53.084 26.866 1.00 47.62 99 THR A CA 1
ATOM 746 C C . THR A 1 99 ? 24.987 54.022 26.644 1.00 47.62 99 THR A C 1
ATOM 748 O O . THR A 1 99 ? 26.110 53.679 27.021 1.00 47.62 99 THR A O 1
ATOM 751 N N . GLY A 1 100 ? 24.728 55.181 26.043 1.00 48.88 100 GLY A N 1
ATOM 752 C CA . GLY A 1 100 ? 25.587 56.365 26.074 1.00 48.88 100 GLY A CA 1
ATOM 753 C C . GLY A 1 100 ? 24.879 57.488 26.812 1.00 48.88 100 GLY A C 1
ATOM 754 O O . GLY A 1 100 ? 23.628 57.513 26.743 1.00 48.88 100 GLY A O 1
#

Radius of gyration: 23.29 Å; Cα contacts (8 Å, |Δi|>4): 124; chains: 1; bounding box: 57×70×42 Å

Mean predicted aligned error: 12.8 Å

Sequence (100 aa):
MLQKSSTNVDIRFTKDGSDPDASGLLYHAPIKLVDTSIFRAAAFIGKEQASPVVSATYLVGRRPSLPVLSISMAPDDFLDVHLSQSVATGQQFQYLPGTG

Nearest PDB structures (foldseek):
  8ayr-assembly2_B  TM=8.309E-01  e=3.875E-03  Akkermansia muciniphila
  6q63-assembly3_C  TM=8.734E-01  e=1.590E-01  Bacteroides thetaiotaomicron
  8p5d-assembly1_LM0  TM=2.187E-01  e=1.779E+00  Spraguea lophii 42_110
  5ho0-assembly1_A  TM=3.409E-01  e=5.096E+00  Geobacillus stearothermophilus

Foldseek 3Di:
DDDPPPQDKWKFKDFAPDEGFLPHDTDDDDDDDDAWTKMWIFIDRRGHTPGDIDIDTDHPPDDDPDDDDDDDDPPVVVCCVPCVVVVVPDDDDDDDDDDD

Secondary structure (DSSP, 8-state):
---------EEEEESBSPPP-TTSEE--SPPPP-S-EEEEEEEEETTEE-SPPEEEEE--S---SSPPP-----HHHHHHHHHHHHHTTS-----PPPP-

Solvent-accessible surface area (backbone atoms only — not comparable to full-atom values): 6700 Å² total; per-residue (Å²): 132,88,80,77,84,77,78,63,75,45,42,19,33,34,56,82,59,48,84,48,47,71,86,46,48,72,67,86,68,92,79,87,81,84,56,59,37,29,32,17,35,30,36,22,47,74,77,43,76,72,47,74,77,48,78,50,78,47,82,42,94,69,80,71,97,61,90,85,86,87,86,88,76,58,74,67,61,52,46,54,72,64,44,56,73,63,64,76,74,73,81,89,82,83,82,76,84,80,90,129

pLDDT: mean 78.14, std 19.94, range [35.12, 98.06]